Protein AF-A0A7G8IMS7-F1 (afdb_monomer_lite)

Structure (mmCIF, N/CA/C/O backbone):
data_AF-A0A7G8IMS7-F1
#
_entry.id   AF-A0A7G8IMS7-F1
#
loop_
_atom_site.group_PDB
_atom_site.id
_atom_site.type_symbol
_atom_site.label_atom_id
_atom_site.label_alt_id
_atom_site.label_comp_id
_atom_site.label_asym_id
_atom_site.label_entity_id
_atom_site.label_seq_id
_atom_site.pdbx_PDB_ins_code
_atom_site.Cartn_x
_atom_site.Cartn_y
_atom_site.Cartn_z
_atom_site.occupancy
_atom_site.B_iso_or_equiv
_atom_site.auth_seq_id
_atom_site.auth_comp_id
_atom_site.auth_asym_id
_atom_site.auth_atom_id
_atom_site.pdbx_PDB_model_num
ATOM 1 N N . MET A 1 1 ? -1.267 -10.711 7.286 1.00 84.88 1 MET A N 1
ATOM 2 C CA . MET A 1 1 ? -0.996 -9.989 6.030 1.00 84.88 1 MET A CA 1
ATOM 3 C C . MET A 1 1 ? -1.941 -8.802 5.999 1.00 84.88 1 MET A C 1
ATOM 5 O O . MET A 1 1 ? -3.095 -8.988 6.370 1.00 84.88 1 MET A O 1
ATOM 9 N N . THR A 1 2 ? -1.465 -7.615 5.641 1.00 92.44 2 THR A N 1
ATOM 10 C CA . THR A 1 2 ? -2.285 -6.400 5.545 1.00 92.44 2 THR A CA 1
ATOM 11 C C . THR A 1 2 ? -2.599 -6.134 4.077 1.00 92.44 2 THR A C 1
ATOM 13 O O . THR A 1 2 ? -1.736 -6.299 3.213 1.00 92.44 2 THR A O 1
ATOM 16 N N . ARG A 1 3 ? -3.843 -5.751 3.785 1.00 94.88 3 ARG A N 1
ATOM 17 C CA . ARG A 1 3 ? -4.297 -5.380 2.440 1.00 94.88 3 ARG A CA 1
ATOM 18 C C . ARG A 1 3 ? -4.162 -3.878 2.269 1.00 94.88 3 ARG A C 1
ATOM 20 O O . ARG A 1 3 ? -4.864 -3.128 2.934 1.00 94.88 3 ARG A O 1
ATOM 27 N N . PHE A 1 4 ? -3.284 -3.438 1.386 1.00 96.00 4 PHE A N 1
ATOM 28 C CA . PHE A 1 4 ? -3.099 -2.035 1.042 1.00 96.00 4 PHE A CA 1
ATOM 29 C C . PHE A 1 4 ? -3.921 -1.708 -0.203 1.00 96.00 4 PHE A C 1
ATOM 31 O O . PHE A 1 4 ? -3.690 -2.285 -1.261 1.00 96.00 4 PHE A O 1
ATOM 38 N N . VAL A 1 5 ? -4.894 -0.809 -0.067 1.00 96.06 5 VAL A N 1
ATOM 39 C CA . VAL A 1 5 ? -5.747 -0.328 -1.157 1.00 96.06 5 VAL A CA 1
ATOM 40 C C . VAL A 1 5 ? -5.175 0.991 -1.658 1.00 96.06 5 VAL A C 1
ATOM 42 O O . VAL A 1 5 ? -5.145 1.980 -0.921 1.00 96.06 5 VAL A O 1
ATOM 45 N N . MET A 1 6 ? -4.697 0.983 -2.897 1.00 95.56 6 MET A N 1
ATOM 46 C CA . MET A 1 6 ? -4.185 2.157 -3.595 1.00 95.56 6 MET A CA 1
ATOM 47 C C . MET A 1 6 ? -5.337 3.087 -3.979 1.00 95.56 6 MET A C 1
ATOM 49 O O . MET A 1 6 ? -6.504 2.684 -4.039 1.00 95.56 6 MET A O 1
ATOM 53 N N . ARG A 1 7 ? -5.028 4.345 -4.283 1.00 91.50 7 ARG A N 1
ATOM 54 C CA . ARG A 1 7 ? -6.037 5.356 -4.635 1.00 91.50 7 ARG A CA 1
ATOM 55 C C . ARG A 1 7 ? -6.727 5.067 -5.968 1.00 91.50 7 ARG A C 1
ATOM 57 O O . ARG A 1 7 ? -7.857 5.505 -6.173 1.00 91.50 7 ARG A O 1
ATOM 64 N N . ASN A 1 8 ? -6.081 4.303 -6.850 1.00 92.19 8 ASN A N 1
ATOM 65 C CA . ASN A 1 8 ? -6.677 3.803 -8.091 1.00 92.19 8 ASN A CA 1
ATOM 66 C C . ASN A 1 8 ? -7.596 2.575 -7.886 1.00 92.19 8 ASN A C 1
ATOM 68 O O . ASN A 1 8 ? -8.231 2.131 -8.840 1.00 92.19 8 ASN A O 1
ATOM 72 N N . GLY A 1 9 ? -7.693 2.047 -6.661 1.00 92.81 9 GLY A N 1
ATOM 73 C CA . GLY A 1 9 ? -8.499 0.875 -6.318 1.00 92.81 9 GLY A CA 1
ATOM 74 C C . GLY A 1 9 ? -7.751 -0.460 -6.366 1.00 92.81 9 GLY A C 1
ATOM 75 O O . GLY A 1 9 ? -8.330 -1.471 -5.964 1.00 92.81 9 GLY A O 1
ATOM 76 N N . ASP A 1 10 ? -6.487 -0.482 -6.796 1.00 95.75 10 ASP A N 1
ATOM 77 C CA . ASP A 1 10 ? -5.667 -1.693 -6.769 1.00 95.75 10 ASP A CA 1
ATOM 78 C C . ASP A 1 10 ? -5.395 -2.134 -5.328 1.00 95.75 10 ASP A C 1
ATOM 80 O O . ASP A 1 10 ? -5.247 -1.316 -4.417 1.00 95.75 10 ASP A O 1
ATOM 84 N N . VAL A 1 11 ? -5.314 -3.447 -5.111 1.00 94.81 11 VAL A N 1
ATOM 85 C CA . VAL A 1 11 ? -5.117 -4.031 -3.780 1.00 94.81 11 VAL A CA 1
ATOM 86 C C . VAL A 1 11 ? -3.849 -4.869 -3.760 1.00 94.81 11 VAL A C 1
ATOM 88 O O . VAL A 1 11 ? -3.704 -5.804 -4.543 1.00 94.81 11 VAL A O 1
ATOM 91 N N . PHE A 1 12 ? -2.965 -4.568 -2.813 1.00 94.38 12 PHE A N 1
ATOM 92 C CA . PHE A 1 12 ? -1.721 -5.292 -2.585 1.00 94.38 12 PHE A CA 1
ATOM 93 C C . PHE A 1 12 ? -1.732 -5.955 -1.214 1.00 94.38 12 PHE A C 1
ATOM 95 O O . PHE A 1 12 ? -2.008 -5.319 -0.199 1.00 94.38 12 PHE A O 1
ATOM 102 N N . GLU A 1 13 ? -1.382 -7.232 -1.165 1.00 93.75 13 GLU A N 1
ATOM 103 C CA . GLU A 1 13 ? -1.137 -7.936 0.089 1.00 93.75 13 GLU A CA 1
ATOM 104 C C . GLU A 1 13 ? 0.330 -7.797 0.488 1.00 93.75 13 GLU A C 1
ATOM 106 O O . GLU A 1 13 ? 1.233 -8.089 -0.296 1.00 93.75 13 GLU A O 1
ATOM 111 N N . SER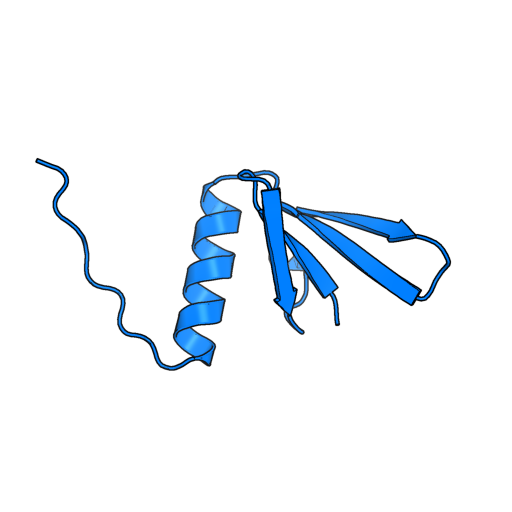 A 1 14 ? 0.580 -7.326 1.709 1.00 92.44 14 SER A N 1
ATOM 112 C CA . SER A 1 14 ? 1.937 -7.097 2.198 1.00 92.44 14 SER A CA 1
ATOM 113 C C . SER A 1 14 ? 2.052 -7.331 3.704 1.00 92.44 14 SER A C 1
ATOM 115 O O . SER A 1 14 ? 1.087 -7.194 4.459 1.00 92.44 14 SER A O 1
ATOM 117 N N . SER A 1 15 ? 3.250 -7.691 4.162 1.00 92.44 15 SER A N 1
ATOM 118 C CA . SER A 1 15 ? 3.611 -7.757 5.585 1.00 92.44 15 SER A CA 1
ATOM 119 C C . SER A 1 15 ? 4.140 -6.426 6.127 1.00 92.44 15 SER A C 1
ATOM 121 O O . SER A 1 15 ? 4.494 -6.346 7.305 1.00 92.44 15 SER A O 1
ATOM 123 N N . LYS A 1 16 ? 4.214 -5.388 5.282 1.00 91.81 16 LYS A N 1
ATOM 124 C CA . LYS A 1 16 ? 4.653 -4.051 5.681 1.00 91.81 16 LYS A CA 1
ATOM 125 C C . LYS A 1 16 ? 3.751 -3.485 6.773 1.00 91.81 16 LYS A C 1
ATOM 127 O O . LYS A 1 16 ? 2.536 -3.660 6.748 1.00 91.81 16 LYS A O 1
ATOM 132 N N . ASP A 1 17 ? 4.369 -2.785 7.718 1.00 92.62 17 ASP A N 1
ATOM 133 C CA . ASP A 1 17 ? 3.656 -2.121 8.803 1.00 92.62 17 ASP A CA 1
ATOM 134 C C . ASP A 1 17 ? 2.920 -0.885 8.262 1.00 92.62 17 ASP A C 1
ATOM 136 O O . ASP A 1 17 ? 3.580 0.056 7.807 1.00 92.62 17 ASP A O 1
ATOM 140 N N . PRO A 1 18 ? 1.577 -0.849 8.313 1.00 92.69 18 PRO A N 1
ATOM 141 C CA . PRO A 1 18 ? 0.811 0.268 7.782 1.00 92.69 18 PRO A CA 1
ATOM 142 C C . PRO A 1 18 ? 1.084 1.599 8.493 1.00 92.69 18 PRO A C 1
ATOM 144 O O . PRO A 1 18 ? 0.835 2.649 7.915 1.00 92.69 18 PRO A O 1
ATOM 147 N N . ARG A 1 19 ? 1.647 1.587 9.711 1.00 92.38 19 ARG A N 1
ATOM 148 C CA . ARG A 1 19 ? 1.977 2.805 10.476 1.00 92.38 19 ARG A CA 1
ATOM 149 C C . ARG A 1 19 ? 3.115 3.623 9.867 1.00 92.38 19 ARG A C 1
ATOM 151 O O . ARG A 1 19 ? 3.318 4.765 10.266 1.00 92.38 19 ARG A O 1
ATOM 158 N N . HIS A 1 20 ? 3.870 3.047 8.933 1.00 94.12 20 HIS A N 1
ATOM 159 C CA . HIS A 1 20 ? 4.884 3.771 8.164 1.00 94.12 20 HIS A CA 1
ATOM 160 C C . HIS A 1 20 ? 4.299 4.547 6.980 1.00 94.12 20 HIS A C 1
ATOM 162 O O . HIS A 1 20 ? 5.038 5.240 6.283 1.00 94.12 20 HIS A O 1
ATOM 168 N N . PHE A 1 21 ? 2.994 4.423 6.750 1.00 94.69 21 PHE A N 1
ATOM 169 C CA . PHE A 1 21 ? 2.293 5.020 5.630 1.00 94.69 21 PHE A CA 1
ATOM 170 C C . PHE A 1 21 ? 1.173 5.923 6.135 1.00 94.69 21 PHE A C 1
ATOM 172 O O . PHE A 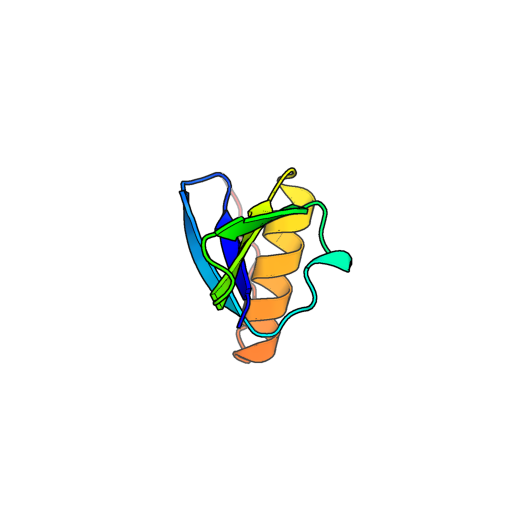1 21 ? 0.593 5.711 7.200 1.00 94.69 21 PHE A O 1
ATOM 179 N N . ASP A 1 22 ? 0.862 6.934 5.338 1.00 95.69 22 ASP A N 1
ATOM 180 C CA . ASP A 1 22 ? -0.325 7.751 5.519 1.00 95.69 22 ASP A CA 1
ATOM 181 C C . ASP A 1 22 ? -1.528 6.951 5.006 1.00 95.69 22 ASP A C 1
ATOM 183 O O . ASP A 1 22 ? -1.897 7.012 3.829 1.00 95.69 22 ASP A O 1
ATOM 187 N N . ALA A 1 23 ? -2.061 6.099 5.884 1.00 95.38 23 ALA A N 1
ATOM 188 C CA . ALA A 1 23 ? -3.099 5.134 5.561 1.00 95.38 23 ALA A CA 1
ATOM 189 C C . ALA A 1 23 ? -4.204 5.089 6.625 1.00 95.38 23 ALA A C 1
ATOM 191 O O . ALA A 1 23 ? -3.952 5.144 7.830 1.00 95.38 23 ALA A O 1
ATOM 192 N N . TYR A 1 24 ? -5.448 4.916 6.176 1.00 95.19 24 TYR A N 1
ATOM 193 C CA . TYR A 1 24 ? -6.583 4.616 7.045 1.00 95.19 24 TYR A CA 1
ATOM 194 C C . TYR A 1 24 ? -6.822 3.109 7.093 1.00 95.19 24 TYR A C 1
ATOM 196 O O . TYR A 1 24 ? -7.212 2.513 6.089 1.00 95.19 24 TYR A O 1
ATOM 204 N N . CYS A 1 25 ? -6.621 2.498 8.260 1.00 95.25 25 CYS A N 1
ATOM 205 C CA . CYS A 1 25 ? -6.792 1.061 8.443 1.00 95.25 25 CYS A CA 1
ATOM 206 C C . CYS A 1 25 ? -8.097 0.713 9.156 1.00 95.25 25 CYS A C 1
ATOM 208 O O . CYS A 1 25 ? -8.448 1.298 10.181 1.00 95.25 25 CYS A O 1
ATOM 210 N N . TYR A 1 26 ? -8.780 -0.305 8.646 1.00 92.50 26 TYR A N 1
ATOM 211 C CA . TYR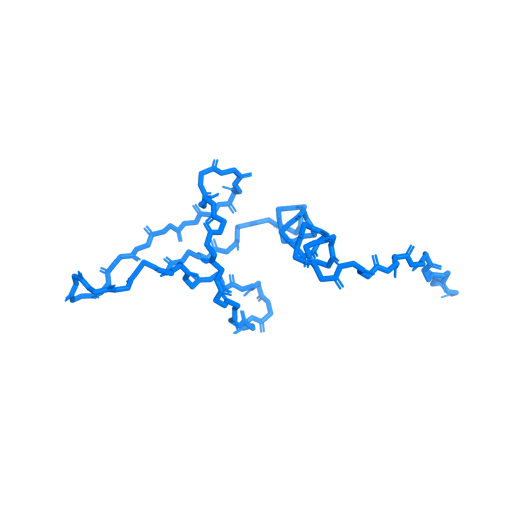 A 1 26 ? -9.953 -0.905 9.261 1.00 92.50 26 TYR A CA 1
ATOM 212 C C . TYR A 1 26 ? -9.844 -2.429 9.241 1.00 92.50 26 TYR A C 1
ATOM 214 O O . TYR A 1 26 ? -9.098 -3.024 8.462 1.00 92.50 26 TYR A O 1
ATOM 222 N N . ARG A 1 27 ? -10.603 -3.075 10.124 1.00 92.50 27 ARG A N 1
ATOM 223 C CA . ARG A 1 27 ? -10.715 -4.533 10.182 1.00 92.50 27 ARG A CA 1
ATOM 224 C C . ARG A 1 27 ? -12.167 -4.910 9.996 1.00 92.50 27 ARG A C 1
ATOM 226 O O . ARG A 1 27 ? -13.032 -4.383 10.693 1.00 92.50 27 ARG A O 1
ATOM 233 N N . LYS A 1 28 ? -12.422 -5.829 9.073 1.00 80.44 28 LYS A N 1
ATOM 234 C CA . LYS A 1 28 ? -13.736 -6.442 8.903 1.00 80.44 28 LYS A CA 1
ATOM 235 C C . LYS A 1 28 ? -13.675 -7.866 9.448 1.00 80.44 28 LYS A C 1
ATOM 237 O O . LYS A 1 28 ? -12.761 -8.614 9.115 1.00 80.44 28 LYS A O 1
ATOM 242 N N . ASP A 1 29 ? -14.608 -8.198 10.333 1.00 77.62 29 ASP A N 1
ATOM 243 C CA . ASP A 1 29 ? -14.826 -9.549 10.871 1.00 77.62 29 ASP A CA 1
ATOM 244 C C . ASP A 1 29 ? -13.599 -10.212 11.537 1.00 77.62 29 ASP A C 1
ATOM 246 O O . ASP A 1 29 ? -13.540 -11.426 11.691 1.00 77.62 29 ASP A O 1
ATOM 250 N N . GLY A 1 30 ? -12.622 -9.414 11.984 1.00 68.56 30 GLY A N 1
ATOM 251 C CA . GLY A 1 30 ? -11.526 -9.856 12.854 1.00 68.56 30 GLY A CA 1
ATOM 252 C C . GLY A 1 30 ? -10.373 -10.612 12.185 1.00 68.56 30 GLY A C 1
ATOM 253 O O . GLY A 1 30 ? -9.453 -11.002 12.900 1.00 68.56 30 GLY A O 1
ATOM 254 N N . VAL A 1 31 ? -10.380 -10.800 10.860 1.00 67.31 31 VAL A N 1
ATOM 255 C CA . VAL A 1 31 ? -9.392 -11.669 10.184 1.00 67.31 31 VAL A CA 1
ATOM 256 C C . VAL A 1 31 ? -8.376 -10.894 9.339 1.00 67.31 31 VAL A C 1
ATOM 258 O O . VAL A 1 31 ? -7.193 -11.225 9.372 1.00 67.31 31 VAL A O 1
ATOM 261 N N . GLU A 1 32 ? -8.784 -9.831 8.640 1.00 82.75 32 GLU A N 1
ATOM 262 C CA . GLU A 1 32 ? -7.893 -9.084 7.737 1.00 82.75 32 GLU A CA 1
ATOM 263 C C . GLU A 1 32 ? -7.920 -7.577 8.015 1.00 82.75 32 GLU A C 1
ATOM 265 O O . GLU A 1 32 ? -8.978 -6.942 8.063 1.00 82.75 32 GLU A O 1
ATOM 270 N N . GLU A 1 33 ? -6.732 -6.996 8.196 1.00 92.81 33 GLU A N 1
ATOM 271 C CA . GLU A 1 33 ? -6.543 -5.548 8.248 1.00 92.81 33 GLU A CA 1
ATOM 272 C C . GLU A 1 33 ? -6.422 -5.008 6.827 1.00 92.81 33 GLU A C 1
ATOM 274 O O . GLU A 1 33 ? -5.598 -5.472 6.038 1.00 92.81 33 GLU A O 1
ATOM 279 N N . THR A 1 34 ? -7.270 -4.039 6.503 1.00 94.81 34 THR A N 1
ATOM 280 C CA . THR A 1 34 ? -7.272 -3.347 5.217 1.00 94.81 34 THR A CA 1
ATOM 281 C C . THR A 1 34 ? -6.948 -1.883 5.447 1.00 94.81 34 THR A C 1
ATOM 283 O O . THR A 1 34 ? -7.603 -1.230 6.253 1.00 94.81 34 THR A O 1
ATOM 286 N N . CYS A 1 35 ? -5.954 -1.369 4.736 1.00 96.25 35 CYS A N 1
ATOM 287 C CA . CYS A 1 35 ? -5.432 -0.020 4.857 1.00 96.25 35 CYS A CA 1
ATOM 288 C C . CYS A 1 35 ? -5.560 0.711 3.522 1.00 96.25 35 CYS A C 1
ATOM 290 O O . CYS A 1 35 ? -5.049 0.248 2.509 1.00 96.25 35 CYS A O 1
ATOM 292 N N . ILE A 1 36 ? -6.257 1.843 3.519 1.00 95.88 36 ILE A N 1
ATOM 293 C CA . ILE A 1 36 ? -6.472 2.683 2.338 1.00 95.88 36 ILE A CA 1
ATOM 294 C C . ILE A 1 36 ? -5.422 3.793 2.335 1.00 95.88 36 ILE A C 1
ATOM 296 O O . ILE A 1 36 ? -5.327 4.525 3.321 1.00 95.88 36 ILE A O 1
ATOM 300 N N . MET A 1 37 ? -4.665 3.932 1.245 1.00 96.19 37 MET A N 1
ATOM 301 C CA . MET A 1 37 ? -3.647 4.979 1.102 1.00 96.19 37 MET A CA 1
ATOM 302 C C . MET A 1 37 ? -4.301 6.357 0.968 1.00 96.19 37 MET A C 1
ATOM 304 O O . MET A 1 37 ? -5.191 6.559 0.140 1.00 96.19 37 MET A O 1
ATOM 308 N N . LEU A 1 38 ? -3.861 7.322 1.776 1.00 94.88 38 LEU A N 1
ATOM 309 C CA . LEU A 1 38 ? -4.484 8.648 1.851 1.00 94.88 38 LEU A CA 1
ATOM 310 C C . LEU A 1 38 ? -3.769 9.706 1.003 1.00 94.88 38 LEU A C 1
ATOM 312 O O . LEU A 1 38 ? -4.387 10.710 0.645 1.00 94.88 38 LEU A O 1
ATOM 316 N N . SER A 1 39 ? -2.522 9.463 0.593 1.00 94.81 39 SER A N 1
ATOM 317 C CA . SER A 1 39 ? -1.733 10.402 -0.211 1.00 94.81 39 SER A CA 1
ATOM 318 C C . SER A 1 39 ? -0.894 9.722 -1.293 1.00 94.81 39 SER A C 1
ATOM 320 O O . SER A 1 39 ? -0.390 8.613 -1.110 1.00 94.81 39 SER A O 1
ATOM 322 N N . ASP A 1 40 ? -0.700 10.430 -2.411 1.00 94.06 40 ASP A N 1
ATOM 323 C CA . ASP A 1 40 ? 0.107 9.957 -3.547 1.00 94.06 40 ASP A CA 1
ATOM 324 C C . ASP A 1 40 ? 1.560 9.692 -3.126 1.00 94.06 40 ASP A C 1
ATOM 326 O O . ASP A 1 40 ? 2.177 8.715 -3.541 1.00 94.06 40 ASP A O 1
ATOM 330 N N . GLN A 1 41 ? 2.108 10.531 -2.238 1.00 94.19 41 GLN A N 1
ATOM 331 C CA . GLN A 1 41 ? 3.461 10.347 -1.715 1.00 94.19 41 GLN A CA 1
ATOM 332 C C . GLN A 1 41 ? 3.597 9.026 -0.950 1.00 94.19 41 GLN A C 1
ATOM 334 O O . GLN A 1 41 ? 4.602 8.330 -1.103 1.00 94.19 41 GLN A O 1
ATOM 339 N N . SER A 1 42 ? 2.601 8.673 -0.135 1.00 94.44 42 SER A N 1
ATOM 340 C CA . SER A 1 42 ? 2.641 7.432 0.630 1.00 94.44 42 SER A CA 1
ATOM 341 C C . SER A 1 42 ? 2.449 6.208 -0.267 1.00 94.44 42 SER A C 1
ATOM 343 O O . SER A 1 42 ? 3.132 5.203 -0.076 1.00 94.44 42 SER A O 1
ATOM 345 N N . GLU A 1 43 ? 1.595 6.313 -1.288 1.00 95.12 43 GLU A N 1
ATOM 346 C CA . GLU A 1 43 ? 1.421 5.289 -2.324 1.00 95.12 43 GLU A CA 1
ATOM 347 C C . GLU A 1 43 ? 2.729 5.016 -3.078 1.00 95.12 43 GLU A C 1
ATOM 349 O O . GLU A 1 43 ? 3.175 3.869 -3.154 1.00 95.12 43 GLU A O 1
ATOM 354 N N . ILE A 1 44 ? 3.421 6.068 -3.526 1.00 93.88 44 ILE A N 1
ATOM 355 C CA . ILE A 1 44 ? 4.738 5.947 -4.163 1.00 93.88 44 ILE A CA 1
ATOM 356 C C . ILE A 1 44 ? 5.737 5.281 -3.211 1.00 93.88 44 ILE A C 1
ATOM 358 O O . ILE A 1 44 ? 6.442 4.358 -3.612 1.00 93.88 44 ILE A O 1
ATOM 362 N N . GLN A 1 45 ? 5.799 5.699 -1.943 1.00 94.38 45 GLN A N 1
ATOM 363 C CA . GLN A 1 45 ? 6.701 5.088 -0.960 1.00 94.38 45 GLN A CA 1
ATOM 364 C C . GLN A 1 45 ? 6.417 3.596 -0.757 1.00 94.38 45 GLN A C 1
ATOM 366 O O . GLN A 1 45 ? 7.357 2.800 -0.713 1.00 94.38 45 GLN A O 1
ATOM 371 N N . PHE A 1 46 ? 5.145 3.208 -0.657 1.00 95.38 46 PHE A N 1
ATOM 372 C CA . PHE A 1 46 ? 4.740 1.811 -0.544 1.00 95.38 46 PHE A CA 1
ATOM 373 C C . PHE A 1 46 ? 5.194 0.998 -1.763 1.00 95.38 46 PHE A C 1
ATOM 375 O O . PHE A 1 46 ? 5.876 -0.016 -1.600 1.00 95.38 46 PHE A O 1
ATOM 382 N N . LEU A 1 47 ? 4.898 1.473 -2.977 1.00 94.00 47 LEU A N 1
ATOM 383 C CA . LEU A 1 47 ? 5.264 0.797 -4.225 1.00 94.00 47 LEU A CA 1
ATOM 384 C C . LEU A 1 47 ? 6.785 0.704 -4.413 1.00 94.00 47 LEU A C 1
ATOM 386 O O . LEU A 1 47 ? 7.296 -0.347 -4.799 1.00 94.00 47 LEU A O 1
ATOM 390 N N . MET A 1 48 ? 7.524 1.760 -4.065 1.00 93.19 48 MET A N 1
ATOM 391 C CA . MET A 1 48 ? 8.990 1.759 -4.079 1.00 93.19 48 MET A CA 1
ATOM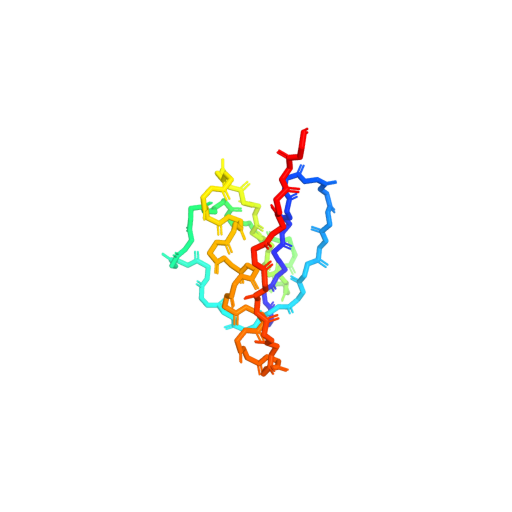 392 C C . MET A 1 48 ? 9.556 0.697 -3.133 1.00 93.19 48 MET A C 1
ATOM 394 O O . MET A 1 48 ? 10.460 -0.052 -3.498 1.00 93.19 48 MET A O 1
ATOM 398 N N . GLN A 1 49 ? 9.011 0.584 -1.919 1.00 93.25 49 GLN A N 1
ATOM 399 C CA . GLN A 1 49 ? 9.444 -0.456 -0.993 1.00 93.25 49 GLN A CA 1
ATOM 400 C C . GLN A 1 49 ? 9.060 -1.863 -1.475 1.00 93.25 49 GLN A C 1
ATOM 402 O O . GLN A 1 49 ? 9.845 -2.787 -1.295 1.00 93.25 49 GLN A O 1
ATOM 407 N N . MET A 1 50 ? 7.884 -2.040 -2.083 1.00 93.00 50 MET A N 1
ATOM 408 C CA . MET A 1 50 ? 7.471 -3.326 -2.660 1.00 93.00 50 MET A CA 1
ATOM 409 C C . MET A 1 50 ? 8.401 -3.758 -3.799 1.00 93.00 50 MET A C 1
ATOM 411 O O . MET A 1 50 ? 8.821 -4.911 -3.848 1.00 93.00 50 MET A O 1
ATOM 415 N N . GLY A 1 51 ? 8.772 -2.838 -4.693 1.00 92.75 51 GLY A N 1
ATOM 416 C CA . GLY A 1 51 ? 9.718 -3.157 -5.760 1.00 92.75 51 GLY A CA 1
ATOM 417 C C . GLY A 1 51 ? 11.137 -3.401 -5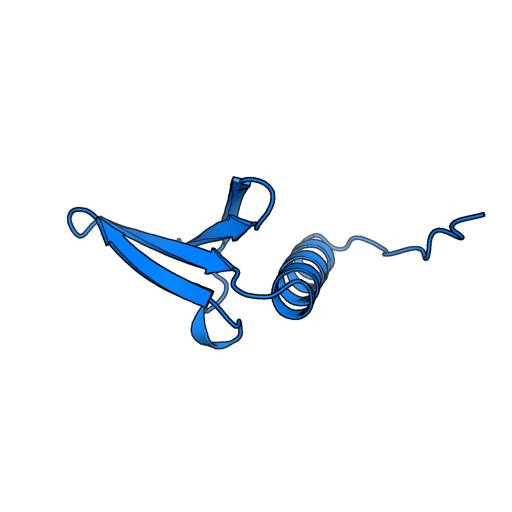.243 1.00 92.75 51 GLY A C 1
ATOM 418 O O . GLY A 1 51 ? 11.797 -4.305 -5.745 1.00 92.75 51 GLY A O 1
ATOM 419 N N . ASN A 1 52 ? 11.583 -2.697 -4.195 1.00 91.94 52 ASN A N 1
ATOM 420 C CA . ASN A 1 52 ? 12.857 -2.999 -3.529 1.00 91.94 52 ASN A CA 1
ATOM 421 C C . ASN A 1 52 ? 12.883 -4.427 -2.958 1.00 91.94 52 ASN A C 1
ATOM 423 O O . ASN A 1 52 ? 13.865 -5.140 -3.163 1.00 91.94 52 ASN A O 1
ATOM 427 N N . ASP A 1 53 ? 11.805 -4.857 -2.291 1.00 91.31 53 ASP A N 1
ATOM 428 C CA . ASP A 1 53 ? 11.676 -6.223 -1.759 1.00 91.31 53 ASP A CA 1
ATOM 429 C C . ASP A 1 53 ? 11.692 -7.275 -2.882 1.00 91.31 53 ASP A C 1
ATOM 431 O O . ASP A 1 53 ? 12.196 -8.380 -2.699 1.00 91.31 53 ASP A O 1
ATOM 435 N N . ALA A 1 54 ? 11.176 -6.919 -4.060 1.00 91.31 54 ALA A N 1
ATOM 436 C CA . ALA A 1 54 ? 11.201 -7.746 -5.263 1.00 91.31 54 ALA A CA 1
ATOM 437 C C . ALA A 1 54 ? 12.493 -7.596 -6.097 1.00 91.31 54 ALA A C 1
ATOM 439 O O . ALA A 1 54 ? 12.572 -8.138 -7.200 1.00 91.31 54 ALA A O 1
ATOM 440 N N . HIS A 1 55 ? 13.502 -6.874 -5.594 1.00 92.38 55 HIS A N 1
ATOM 441 C CA . HIS A 1 55 ? 14.763 -6.586 -6.289 1.00 92.38 55 HIS A CA 1
ATOM 442 C C . HIS A 1 55 ? 14.589 -5.940 -7.675 1.00 92.38 55 HIS A C 1
ATOM 444 O O . HIS A 1 55 ? 15.376 -6.175 -8.595 1.00 92.38 55 HIS A O 1
ATOM 450 N N . LEU A 1 56 ? 13.557 -5.110 -7.829 1.00 90.00 56 LEU A N 1
ATOM 451 C CA . LEU A 1 56 ? 13.302 -4.351 -9.047 1.00 90.00 56 LEU A CA 1
ATOM 452 C C . LEU A 1 56 ? 14.189 -3.105 -9.114 1.00 90.00 56 LEU A C 1
ATOM 454 O O . LEU A 1 56 ? 14.541 -2.498 -8.103 1.00 90.00 56 LEU A O 1
ATOM 458 N N . LYS A 1 57 ? 14.518 -2.702 -10.341 1.00 86.62 57 LYS A N 1
ATOM 459 C CA . LYS A 1 57 ? 15.168 -1.425 -10.635 1.00 86.62 57 LYS A CA 1
ATOM 460 C C . LYS A 1 57 ? 14.105 -0.425 -11.078 1.00 86.62 57 LYS A C 1
ATOM 462 O O . LYS A 1 57 ? 13.293 -0.742 -11.942 1.00 86.62 57 LYS A O 1
ATOM 467 N N . PHE A 1 58 ? 14.127 0.770 -10.499 1.00 81.88 58 PHE A N 1
ATOM 468 C CA . PHE A 1 58 ? 13.246 1.867 -10.893 1.00 81.88 58 PHE A CA 1
ATOM 469 C C . PHE A 1 58 ? 13.998 2.786 -11.849 1.00 81.88 58 PHE A C 1
ATOM 471 O O . PHE A 1 58 ? 15.024 3.358 -11.478 1.00 81.88 58 PHE A O 1
ATOM 478 N N . ASP A 1 59 ? 13.490 2.921 -13.069 1.00 84.56 59 ASP A N 1
ATOM 479 C CA . ASP A 1 59 ? 14.017 3.851 -14.061 1.00 84.56 59 ASP A CA 1
ATOM 480 C C . ASP A 1 59 ? 13.058 5.041 -14.179 1.00 84.56 59 ASP A C 1
ATOM 482 O O . ASP A 1 59 ? 11.840 4.870 -14.263 1.00 84.56 59 ASP A O 1
ATOM 486 N N . ALA A 1 60 ? 13.604 6.258 -14.143 1.00 77.81 60 ALA A N 1
ATOM 487 C CA . ALA A 1 60 ? 12.809 7.460 -14.350 1.00 77.81 60 ALA A CA 1
ATOM 488 C C . ALA A 1 60 ? 12.282 7.474 -15.789 1.00 77.81 60 ALA A C 1
ATOM 490 O O . ALA A 1 60 ? 13.054 7.350 -16.740 1.00 77.81 60 ALA A O 1
ATOM 491 N N . VAL A 1 61 ? 10.969 7.629 -15.943 1.00 82.38 61 VAL A N 1
ATOM 492 C CA . VAL A 1 61 ? 10.344 7.816 -17.253 1.00 82.38 61 VAL A CA 1
ATOM 493 C C . VAL A 1 61 ? 10.279 9.315 -17.520 1.00 82.38 61 VAL A C 1
ATOM 495 O O . VAL A 1 61 ? 9.635 10.046 -16.767 1.00 82.38 61 VAL A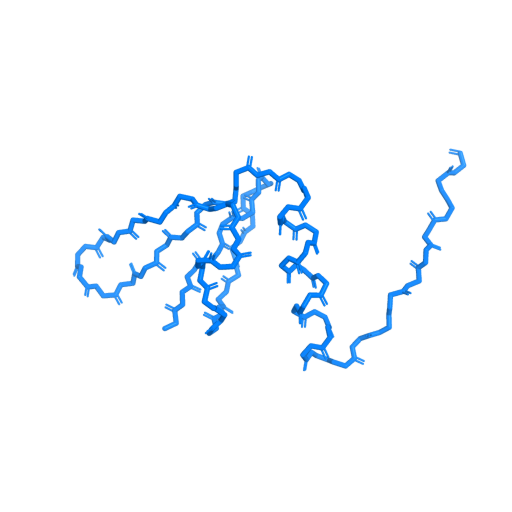 O 1
ATOM 498 N N . GLU A 1 62 ? 10.950 9.786 -18.572 1.00 77.88 62 GLU A N 1
ATOM 499 C CA . GLU A 1 62 ? 10.759 11.154 -19.057 1.00 77.88 62 GLU A CA 1
ATOM 500 C C . GLU A 1 62 ? 9.348 11.270 -19.646 1.00 77.88 62 GLU A C 1
ATOM 502 O O . GLU A 1 62 ? 9.018 10.633 -20.648 1.00 77.88 62 GLU A O 1
ATOM 507 N N . LEU A 1 63 ? 8.494 12.055 -18.989 1.00 72.12 63 LEU A N 1
ATOM 508 C CA . LEU A 1 63 ? 7.190 12.430 -19.523 1.00 72.12 63 LEU A CA 1
ATOM 509 C C . LEU A 1 63 ? 7.413 13.624 -20.457 1.00 72.12 63 LEU A C 1
ATOM 511 O O . LEU A 1 63 ? 7.698 14.726 -19.986 1.00 72.12 63 LEU A O 1
ATOM 515 N N . GLY A 1 64 ? 7.382 13.354 -21.764 1.00 55.94 64 GLY A N 1
ATOM 516 C CA . GLY A 1 64 ? 7.481 14.363 -22.826 1.00 55.94 64 GLY A CA 1
ATOM 517 C C . GLY A 1 64 ? 6.249 15.246 -22.960 1.00 55.94 64 GLY A C 1
ATOM 518 O O . GLY A 1 64 ? 5.175 14.868 -22.438 1.00 55.94 64 GLY A O 1
#

Secondary structure (DSSP, 8-state):
-EEEE-TTS-EEEE-S-GGGSSEEEEEETTTEEEEEE--HHHHHHHHHHHHHHTTPPP------

Sequence (64 aa):
MTRFVMRNGDVFESSKDPRHFDAYCYRKDGVEETCIMLSDQSEIQFLMQMGNDAHLKFDAVELG

pLDDT: mean 90.17, std 7.98, range [55.94, 96.25]

Radius of gyration: 12.88 Å; chains: 1; bounding box: 30×26×36 Å

Foldseek 3Di:
DAWEQEPVRDIDDDPDDCVVACWDWDDDPPDYIYTYHDDPVRVVVVVVVVCVVVVHDDDDDDDD